Protein AF-R7UGD8-F1 (afdb_monomer_lite)

Sequence (139 aa):
MAEHQEALLYLQRELEEVQRRLAEMNQQQQEQHPAAVVFQNHLLRDREERAVSREAQRISPCDGEDASQLRRYFKDLSLVGVEQRIDVFRQTASGPLRWECERHLTDHPLLGWDEIEDHLLKAFISTDHQDRLKEDLRR

Structure (mmCIF, N/CA/C/O backbone):
data_AF-R7UGD8-F1
#
_entry.id   AF-R7UGD8-F1
#
loop_
_atom_site.group_PDB
_atom_site.id
_atom_site.type_symbol
_atom_site.label_atom_id
_atom_site.label_alt_id
_atom_site.label_comp_id
_atom_site.label_asym_id
_atom_site.label_entity_id
_atom_site.label_seq_id
_atom_site.pdbx_PDB_ins_code
_atom_site.Cartn_x
_atom_site.Cartn_y
_atom_site.Cartn_z
_atom_site.occupancy
_atom_site.B_iso_or_equiv
_atom_site.auth_seq_id
_atom_site.auth_comp_id
_atom_site.auth_asym_id
_atom_site.auth_atom_id
_atom_site.pdbx_PDB_model_num
ATOM 1 N N . MET A 1 1 ? -46.919 7.336 9.785 1.00 59.16 1 MET A N 1
ATOM 2 C CA . MET A 1 1 ? -45.758 8.199 9.460 1.00 59.16 1 MET A CA 1
ATOM 3 C C . MET A 1 1 ? -45.119 8.789 10.719 1.00 59.16 1 MET A C 1
ATOM 5 O O . MET A 1 1 ? -43.916 8.648 10.846 1.00 59.16 1 MET A O 1
ATOM 9 N N . ALA A 1 2 ? -45.878 9.367 11.664 1.00 66.06 2 ALA A N 1
ATOM 10 C CA . ALA A 1 2 ? -45.326 9.959 12.897 1.00 66.06 2 ALA A CA 1
ATOM 11 C C . ALA A 1 2 ? -44.648 8.950 13.858 1.00 66.06 2 ALA A C 1
ATOM 13 O O . ALA A 1 2 ? -43.519 9.176 14.274 1.00 66.06 2 ALA A O 1
ATOM 14 N N . GLU A 1 3 ? -45.271 7.796 14.121 1.00 70.81 3 GLU A N 1
ATOM 15 C CA . GLU A 1 3 ? -44.733 6.774 15.047 1.00 70.81 3 GLU A CA 1
ATOM 16 C C . GLU A 1 3 ? -43.383 6.185 14.597 1.00 70.81 3 GLU A C 1
ATOM 18 O O . GLU A 1 3 ? -42.525 5.850 15.408 1.00 70.81 3 GLU A O 1
ATOM 23 N N . HIS A 1 4 ? -43.161 6.090 13.282 1.00 75.94 4 HIS A N 1
ATOM 24 C CA . HIS A 1 4 ? -41.911 5.565 12.728 1.00 75.94 4 HIS A CA 1
ATOM 25 C C . HIS A 1 4 ? -40.743 6.540 12.929 1.00 75.94 4 HIS A C 1
ATOM 27 O O . HIS A 1 4 ? -39.606 6.129 13.140 1.00 75.94 4 HIS A O 1
ATOM 33 N N . GLN A 1 5 ? -41.031 7.842 12.898 1.00 79.19 5 GLN A N 1
ATOM 34 C CA . GLN A 1 5 ? -40.041 8.889 13.112 1.00 79.19 5 GLN A CA 1
ATOM 35 C C . GLN A 1 5 ? -39.658 9.006 14.596 1.00 79.19 5 GLN A C 1
ATOM 37 O O . GLN A 1 5 ? -38.486 9.200 14.907 1.00 79.19 5 GLN A O 1
ATOM 42 N N . GLU A 1 6 ? -40.607 8.799 15.514 1.00 85.69 6 GLU A N 1
ATOM 43 C CA . GLU A 1 6 ? -40.323 8.708 16.954 1.00 85.69 6 GLU A CA 1
ATOM 44 C C . GLU A 1 6 ? -39.477 7.478 17.310 1.00 85.69 6 GLU A C 1
ATOM 46 O O . GLU A 1 6 ? -38.526 7.595 18.085 1.00 85.69 6 GLU A O 1
ATOM 51 N N . ALA A 1 7 ? -39.750 6.321 16.698 1.00 86.94 7 ALA A N 1
ATOM 52 C CA . ALA A 1 7 ? -38.963 5.106 16.918 1.00 86.94 7 ALA A CA 1
ATOM 53 C C . ALA A 1 7 ? -37.493 5.262 16.479 1.00 86.94 7 ALA A C 1
ATOM 55 O O . ALA A 1 7 ? -36.587 4.809 17.179 1.00 86.94 7 ALA A O 1
ATOM 56 N N . LEU A 1 8 ? -37.239 5.941 15.354 1.00 89.50 8 LEU A N 1
ATOM 57 C CA . LEU A 1 8 ? -35.878 6.225 14.884 1.00 89.50 8 LEU A CA 1
ATOM 58 C C . LEU A 1 8 ? -35.123 7.169 15.829 1.00 89.50 8 LEU A C 1
ATOM 60 O O . LEU A 1 8 ? -33.957 6.926 16.128 1.00 89.50 8 LEU A O 1
ATOM 64 N N . LEU A 1 9 ? -35.789 8.208 16.341 1.00 90.06 9 LEU A N 1
ATOM 65 C CA . LEU A 1 9 ? -35.189 9.140 17.302 1.00 90.06 9 LEU A CA 1
ATOM 66 C C . LEU A 1 9 ? -34.869 8.467 18.643 1.00 90.06 9 LEU A C 1
ATOM 68 O O . LEU A 1 9 ? -33.851 8.778 19.261 1.00 90.06 9 LEU A O 1
ATOM 72 N N . TYR A 1 10 ? -35.715 7.533 19.085 1.00 92.25 10 TYR A N 1
ATOM 73 C CA . TYR A 1 10 ? -35.460 6.739 20.284 1.00 92.25 10 TYR A CA 1
ATOM 74 C C . TYR A 1 10 ? -34.229 5.836 20.113 1.00 92.25 10 TYR A C 1
ATOM 76 O O . TYR A 1 10 ? -33.319 5.876 20.939 1.00 92.25 10 TYR A O 1
ATOM 84 N N . LEU A 1 11 ? -34.149 5.092 19.004 1.00 91.94 11 LEU A N 1
ATOM 85 C CA . LEU A 1 11 ? -32.997 4.236 18.704 1.00 91.94 11 LEU A CA 1
ATOM 86 C C . LEU A 1 11 ? -31.699 5.035 18.552 1.00 91.94 11 LEU A C 1
ATOM 88 O O . LEU A 1 11 ? -30.649 4.579 18.995 1.00 91.94 11 LEU A O 1
ATOM 92 N N . GLN A 1 12 ? -31.764 6.233 17.967 1.00 92.06 12 GLN A N 1
ATOM 93 C CA . GLN A 1 12 ? -30.607 7.115 17.858 1.00 92.06 12 GLN A CA 1
ATOM 94 C C . GLN A 1 12 ? -30.087 7.545 19.239 1.00 92.06 12 GLN A C 1
ATOM 96 O O . GLN A 1 12 ? -28.882 7.486 19.470 1.00 92.06 12 GLN A O 1
ATOM 101 N N . ARG A 1 13 ? -30.972 7.902 20.182 1.00 93.88 13 ARG A N 1
ATOM 102 C CA . ARG A 1 13 ? -30.565 8.228 21.562 1.00 93.88 13 ARG A CA 1
ATOM 103 C C . ARG A 1 13 ? -29.966 7.040 22.301 1.00 93.88 13 ARG A C 1
ATOM 105 O O . ARG A 1 13 ? -28.958 7.206 22.977 1.00 93.88 13 ARG A O 1
ATOM 112 N N . GLU A 1 14 ? -30.563 5.859 22.170 1.00 95.50 14 GLU A N 1
ATOM 113 C CA . GLU A 1 14 ? -30.015 4.633 22.766 1.00 95.50 14 GLU A CA 1
ATOM 114 C C . GLU A 1 14 ? -28.618 4.334 22.209 1.00 95.50 14 GLU A C 1
ATOM 116 O O . GLU A 1 14 ? -27.697 4.024 22.964 1.00 95.50 14 GLU A O 1
ATOM 121 N N . LEU A 1 15 ? -28.420 4.500 20.896 1.00 93.25 15 LEU A N 1
ATOM 122 C CA . LEU A 1 15 ? -27.113 4.331 20.266 1.00 93.25 15 LEU A CA 1
ATOM 123 C C . LEU A 1 15 ? -26.087 5.335 20.818 1.00 93.25 15 LEU A C 1
ATOM 125 O O . LEU A 1 15 ? -24.972 4.941 21.159 1.00 93.25 15 LEU A O 1
ATOM 129 N N . GLU A 1 16 ? -26.464 6.609 20.947 1.00 94.25 16 GLU A N 1
ATOM 130 C CA . GLU A 1 16 ? -25.614 7.666 21.513 1.00 94.25 16 GLU A CA 1
ATOM 131 C C . GLU A 1 16 ? -25.262 7.400 22.987 1.00 94.25 16 GLU A C 1
ATOM 133 O O . GLU A 1 16 ? -24.116 7.602 23.400 1.00 94.25 16 GLU A O 1
ATOM 138 N N . GLU A 1 17 ? -26.209 6.911 23.793 1.00 94.62 17 GLU A N 1
ATOM 139 C CA . GLU A 1 17 ? -25.952 6.529 25.186 1.00 94.62 17 GLU A CA 1
ATOM 140 C C . GLU A 1 17 ? -25.018 5.324 25.293 1.00 94.62 17 GLU A C 1
ATOM 142 O O . GLU A 1 17 ? -24.088 5.337 26.105 1.00 94.62 17 GLU A O 1
ATOM 147 N N . VAL A 1 18 ? -25.224 4.295 24.468 1.00 93.00 18 VAL A N 1
ATOM 148 C CA . VAL A 1 18 ? -24.346 3.119 24.429 1.00 93.00 18 VAL A CA 1
ATOM 149 C C . VAL A 1 18 ? -22.936 3.525 24.012 1.00 93.00 18 VAL A C 1
ATOM 151 O O . VAL A 1 18 ? -21.978 3.129 24.673 1.00 93.00 18 VAL A O 1
ATOM 154 N N . GLN A 1 19 ? -22.794 4.356 22.976 1.00 89.62 19 GLN A N 1
ATOM 155 C CA . GLN A 1 19 ? -21.498 4.875 22.533 1.00 89.62 19 GLN A CA 1
ATOM 156 C C . GLN A 1 19 ? -20.789 5.665 23.638 1.00 89.62 19 GLN A C 1
ATOM 158 O O . GLN A 1 19 ? -19.595 5.464 23.863 1.00 89.62 19 GLN A O 1
ATOM 163 N N . ARG A 1 20 ? -21.522 6.515 24.370 1.00 93.31 20 ARG A N 1
ATOM 164 C CA . ARG A 1 20 ? -20.970 7.282 25.494 1.00 93.31 20 ARG A CA 1
ATOM 165 C C . ARG A 1 20 ? -20.470 6.373 26.615 1.00 93.31 20 ARG A C 1
ATOM 167 O O . ARG A 1 20 ? -19.332 6.522 27.047 1.00 93.31 20 ARG A O 1
ATOM 174 N N . ARG A 1 21 ? -21.277 5.393 27.036 1.00 91.94 21 ARG A N 1
ATOM 175 C CA . ARG A 1 21 ? -20.886 4.426 28.079 1.00 91.94 21 ARG A CA 1
ATOM 176 C C . ARG A 1 21 ? -19.668 3.602 27.658 1.00 91.94 21 ARG A C 1
ATOM 178 O O . ARG A 1 21 ? -18.795 3.332 28.478 1.00 91.94 21 ARG A O 1
ATOM 185 N N . LEU A 1 22 ? -19.579 3.232 26.379 1.00 88.12 22 LEU A N 1
ATOM 186 C CA . LEU A 1 22 ? -18.416 2.529 25.832 1.00 88.12 22 LEU A CA 1
ATOM 187 C C . LEU A 1 22 ? -17.150 3.395 25.885 1.00 88.12 22 LEU A C 1
ATOM 189 O O . LEU A 1 22 ? -16.087 2.897 26.251 1.00 88.12 22 LEU A O 1
ATOM 193 N N . ALA A 1 23 ? -17.262 4.684 25.551 1.00 85.69 23 ALA A N 1
ATOM 194 C CA . ALA A 1 23 ? -16.151 5.628 25.622 1.00 85.69 23 ALA A CA 1
ATOM 195 C C . ALA A 1 23 ? -15.663 5.834 27.066 1.00 85.69 23 ALA A C 1
ATOM 197 O O . ALA A 1 23 ? -14.462 5.758 27.315 1.00 85.69 23 ALA A O 1
ATOM 198 N N . GLU A 1 24 ? -16.582 6.008 28.019 1.00 89.44 24 GLU A N 1
ATOM 199 C CA . GLU A 1 24 ? -16.262 6.132 29.449 1.00 89.44 24 GLU A CA 1
ATOM 200 C C . GLU A 1 24 ? -15.568 4.872 29.986 1.00 89.44 24 GLU A C 1
ATOM 202 O O . GLU A 1 24 ? -14.561 4.962 30.687 1.00 89.44 24 GLU A O 1
ATOM 207 N N . MET A 1 25 ? -16.056 3.686 29.608 1.00 84.88 25 MET A N 1
ATOM 208 C CA . MET A 1 25 ? -15.449 2.413 30.000 1.00 84.88 25 MET A CA 1
ATOM 209 C C . MET A 1 25 ? -14.041 2.242 29.408 1.00 84.88 25 MET A C 1
ATOM 211 O O . MET A 1 25 ? -13.126 1.819 30.115 1.00 84.88 25 MET A O 1
ATOM 215 N N . ASN A 1 26 ? -13.840 2.607 28.137 1.00 81.50 26 ASN A N 1
ATOM 216 C CA . ASN A 1 26 ? -12.521 2.584 27.499 1.00 81.50 26 ASN A CA 1
ATOM 217 C C . ASN A 1 26 ? -11.548 3.568 28.162 1.00 81.50 26 ASN A C 1
ATOM 219 O O . ASN A 1 26 ? -10.384 3.228 28.375 1.00 81.50 26 ASN A O 1
ATOM 223 N N . GLN A 1 27 ? -12.019 4.764 28.524 1.00 80.88 27 GLN A N 1
ATOM 224 C CA . GLN A 1 27 ? -11.210 5.758 29.226 1.00 80.88 27 GLN A CA 1
ATOM 225 C C . GLN A 1 27 ? -10.804 5.263 30.620 1.00 80.88 27 GLN A C 1
ATOM 227 O O . GLN A 1 27 ? -9.628 5.322 30.974 1.00 80.88 27 GLN A O 1
ATOM 232 N N . GLN A 1 28 ? -11.736 4.684 31.381 1.00 81.44 28 GLN A N 1
ATOM 233 C CA . GLN A 1 28 ? -11.425 4.095 32.686 1.00 81.44 28 GLN A CA 1
ATOM 234 C C . GLN A 1 28 ? -10.421 2.941 32.576 1.00 81.44 28 GLN A C 1
ATOM 236 O O . GLN A 1 28 ? -9.510 2.847 33.397 1.00 81.44 28 GLN A O 1
ATOM 241 N N . GLN A 1 29 ? -10.531 2.084 31.555 1.00 74.50 29 GLN A N 1
ATOM 242 C CA . GLN A 1 29 ? -9.543 1.025 31.315 1.00 74.50 29 GLN A CA 1
ATOM 243 C C . GLN A 1 29 ? -8.154 1.585 30.978 1.00 74.50 29 GLN A C 1
ATOM 245 O O . GLN A 1 29 ? -7.152 1.051 31.458 1.00 74.50 29 GLN A O 1
ATOM 250 N N . GLN A 1 30 ? -8.079 2.667 30.197 1.00 72.31 30 GLN A N 1
ATOM 251 C CA . GLN A 1 30 ? -6.818 3.351 29.895 1.00 72.31 30 GLN A CA 1
ATOM 252 C C . GLN A 1 30 ? -6.176 3.975 31.138 1.00 72.31 30 GLN A C 1
ATOM 254 O O . GLN A 1 30 ? -4.961 3.878 31.299 1.00 72.31 30 GLN A O 1
ATOM 259 N N . GLU A 1 31 ? -6.967 4.575 32.027 1.00 76.62 31 GLU A N 1
ATOM 260 C CA . GLU A 1 31 ? -6.474 5.185 33.268 1.00 76.62 31 GLU A CA 1
ATOM 261 C C . GLU A 1 31 ? -6.037 4.135 34.302 1.00 76.62 31 GLU A C 1
ATOM 263 O O . GLU A 1 31 ? -5.024 4.312 34.979 1.00 76.62 31 GLU A O 1
ATOM 268 N N . GLN A 1 32 ? -6.763 3.017 34.407 1.00 73.44 32 GLN A N 1
ATOM 269 C CA . GLN A 1 32 ? -6.456 1.946 35.362 1.00 73.44 32 GLN A CA 1
ATOM 270 C C . GLN A 1 32 ? -5.279 1.071 34.912 1.00 73.44 32 GLN A C 1
ATOM 272 O O . GLN A 1 32 ? -4.482 0.627 35.744 1.00 73.44 32 GLN A O 1
ATOM 277 N N . HIS A 1 33 ? -5.143 0.821 33.606 1.00 70.44 33 HIS A N 1
ATOM 278 C CA . HIS A 1 33 ? -4.130 -0.081 33.054 1.00 70.44 33 HIS A CA 1
ATOM 279 C C . HIS A 1 33 ? -3.469 0.468 31.775 1.00 70.44 33 HIS A C 1
ATOM 281 O O . HIS A 1 33 ? -3.504 -0.189 30.728 1.00 70.44 33 HIS A O 1
ATOM 287 N N . PRO A 1 34 ? -2.775 1.620 31.841 1.00 66.94 34 PRO A N 1
ATOM 288 C CA . PRO A 1 34 ? -2.175 2.245 30.660 1.00 66.94 34 PRO A CA 1
ATOM 289 C C . PRO A 1 34 ? -1.164 1.325 29.960 1.00 66.94 34 PRO A C 1
ATOM 291 O O . PRO A 1 34 ? -1.140 1.232 28.734 1.00 66.94 34 PRO A O 1
ATOM 294 N N . ALA A 1 35 ? -0.375 0.565 30.728 1.00 71.94 35 ALA A N 1
ATOM 295 C CA . ALA A 1 35 ? 0.597 -0.380 30.180 1.00 71.94 35 ALA A CA 1
ATOM 296 C C . ALA A 1 35 ? -0.056 -1.560 29.435 1.00 71.94 35 ALA A C 1
ATOM 298 O O . ALA A 1 35 ? 0.489 -2.021 28.434 1.00 71.94 35 ALA A O 1
ATOM 299 N N . ALA A 1 36 ? -1.222 -2.038 29.887 1.00 67.56 36 ALA A N 1
ATOM 300 C CA . ALA A 1 36 ? -1.917 -3.155 29.248 1.00 67.56 36 ALA A CA 1
ATOM 301 C C . ALA A 1 36 ? -2.531 -2.739 27.906 1.00 67.56 36 ALA A C 1
ATOM 303 O O . ALA A 1 36 ? -2.413 -3.476 26.930 1.00 67.56 36 ALA A O 1
ATOM 304 N N . VAL A 1 37 ? -3.112 -1.535 27.834 1.00 67.69 37 VAL A N 1
ATOM 305 C CA . VAL A 1 37 ? -3.663 -0.982 26.588 1.00 67.69 37 VAL A CA 1
ATOM 306 C 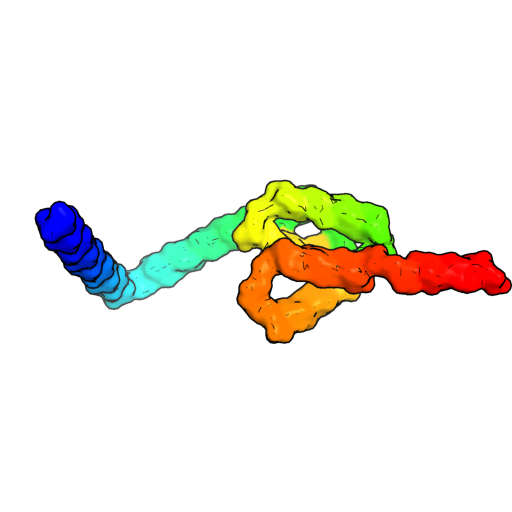C . VAL A 1 37 ? -2.554 -0.729 25.565 1.00 67.69 37 VAL A C 1
ATOM 308 O O . VAL A 1 37 ? -2.675 -1.126 24.408 1.00 67.69 37 VAL A O 1
ATOM 311 N N . VAL A 1 38 ? -1.435 -0.130 25.986 1.00 72.31 38 VAL A N 1
ATOM 312 C CA . VAL A 1 38 ? -0.266 0.081 25.116 1.00 72.31 38 VAL A CA 1
ATOM 313 C C . VAL A 1 38 ? 0.287 -1.254 24.609 1.00 72.31 38 VAL A C 1
ATOM 315 O O . VAL A 1 38 ? 0.518 -1.407 23.412 1.00 72.31 38 VAL A O 1
ATOM 318 N N . PHE A 1 39 ? 0.432 -2.250 25.485 1.00 71.94 39 PHE A N 1
ATOM 319 C CA . PHE A 1 39 ? 0.892 -3.586 25.104 1.00 71.94 39 PHE A CA 1
ATOM 320 C C . PHE A 1 39 ? -0.062 -4.279 24.122 1.00 71.94 39 PHE A C 1
ATOM 322 O O . PHE A 1 39 ? 0.384 -4.858 23.135 1.00 71.94 39 PHE A O 1
ATOM 329 N N . GLN A 1 40 ? -1.374 -4.185 24.344 1.00 70.44 40 GLN A N 1
ATOM 330 C CA . GLN A 1 40 ? -2.373 -4.750 23.440 1.00 70.44 40 GLN A CA 1
ATOM 331 C C . GLN A 1 40 ? -2.329 -4.084 22.058 1.00 70.44 40 GLN A C 1
ATOM 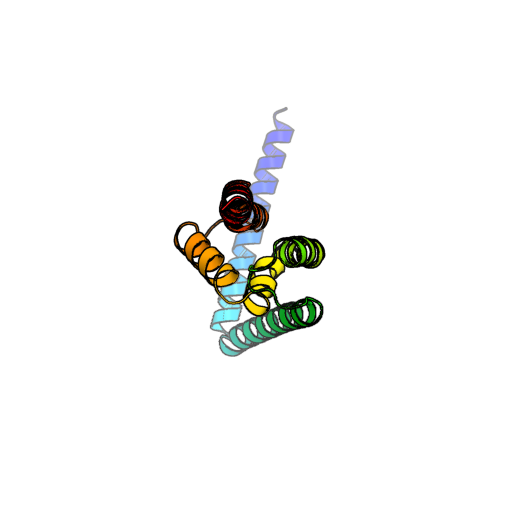333 O O . GLN A 1 40 ? -2.352 -4.786 21.048 1.00 70.44 40 GLN A O 1
ATOM 338 N N . ASN A 1 41 ? -2.181 -2.758 22.001 1.00 74.56 41 ASN A N 1
ATOM 339 C CA . ASN A 1 41 ? -2.002 -2.031 20.743 1.00 74.56 41 ASN A CA 1
ATOM 340 C C . ASN A 1 41 ? -0.711 -2.442 20.021 1.00 74.56 41 ASN A C 1
ATOM 342 O O . ASN A 1 41 ? -0.730 -2.654 18.810 1.00 74.56 41 ASN A O 1
ATOM 346 N N . HIS A 1 42 ? 0.394 -2.627 20.751 1.00 74.25 42 HIS A N 1
ATOM 347 C CA . HIS A 1 42 ? 1.631 -3.158 20.174 1.00 74.25 42 HIS A CA 1
ATOM 348 C C . HIS A 1 42 ? 1.444 -4.564 19.602 1.00 74.25 42 HIS A C 1
ATOM 350 O O . HIS A 1 42 ? 1.879 -4.822 18.487 1.00 74.25 42 HIS A O 1
ATOM 356 N N . LEU A 1 43 ? 0.753 -5.460 20.312 1.00 77.19 43 LEU A N 1
ATOM 357 C CA . LEU A 1 43 ? 0.480 -6.812 19.818 1.00 77.19 43 LEU A CA 1
ATOM 358 C C . LEU A 1 43 ? -0.374 -6.823 18.543 1.00 77.19 43 LEU A C 1
ATOM 360 O O . LEU A 1 43 ? -0.150 -7.660 17.666 1.00 77.19 43 LEU A O 1
ATOM 364 N N . LEU A 1 44 ? -1.360 -5.927 18.447 1.00 78.38 44 LEU A N 1
ATOM 365 C CA . LEU A 1 44 ? -2.190 -5.780 17.250 1.00 78.38 44 LEU A CA 1
ATOM 366 C C . LEU A 1 44 ? -1.351 -5.296 16.066 1.00 78.38 44 LEU A C 1
ATOM 368 O O . LEU A 1 44 ? -1.356 -5.944 15.020 1.00 78.38 44 LEU A O 1
ATOM 372 N N . ARG A 1 45 ? -0.551 -4.249 16.273 1.00 79.31 45 ARG A N 1
ATOM 373 C CA . ARG A 1 45 ? 0.356 -3.719 15.253 1.00 79.31 45 ARG A CA 1
ATOM 374 C C . ARG A 1 45 ? 1.377 -4.760 14.790 1.00 79.31 45 ARG A C 1
ATOM 376 O O . ARG A 1 45 ? 1.529 -4.976 13.595 1.00 79.31 45 ARG A O 1
ATOM 383 N N . ASP A 1 46 ? 2.007 -5.481 15.715 1.00 82.50 46 ASP A N 1
ATOM 384 C CA . ASP A 1 46 ? 2.926 -6.585 15.406 1.00 82.50 46 ASP A CA 1
ATOM 385 C C . ASP A 1 46 ? 2.261 -7.658 14.534 1.00 82.50 46 ASP A C 1
ATOM 387 O O . ASP A 1 46 ? 2.886 -8.265 13.660 1.00 82.50 46 ASP A O 1
ATOM 391 N N . ARG A 1 47 ? 0.984 -7.952 14.795 1.00 79.88 47 ARG A N 1
ATOM 392 C CA . ARG A 1 47 ? 0.228 -8.945 14.031 1.00 79.88 47 ARG A CA 1
ATOM 393 C C . ARG A 1 47 ? -0.053 -8.460 12.612 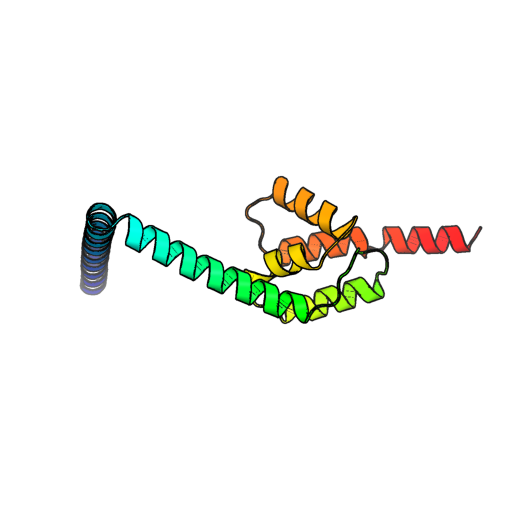1.00 79.88 47 ARG A C 1
ATOM 395 O O . ARG A 1 47 ? 0.061 -9.271 11.688 1.00 79.88 47 ARG A O 1
ATOM 402 N N . GLU A 1 48 ? -0.418 -7.192 12.456 1.00 84.94 48 GLU A N 1
ATOM 403 C CA . GLU A 1 48 ? -0.638 -6.537 11.164 1.00 84.94 48 GLU A CA 1
ATOM 404 C C . GLU A 1 48 ? 0.660 -6.467 10.361 1.00 84.94 48 GLU A C 1
ATOM 406 O O . GLU A 1 48 ? 0.702 -6.972 9.242 1.00 84.94 48 GLU A O 1
ATOM 411 N N . GLU A 1 49 ? 1.753 -5.993 10.961 1.00 85.56 49 GLU A N 1
ATOM 412 C CA . GLU A 1 49 ? 3.073 -5.938 10.324 1.00 85.56 49 GLU A CA 1
ATOM 413 C C . GLU A 1 49 ? 3.528 -7.329 9.859 1.00 85.56 49 GLU A C 1
ATOM 415 O O . GLU A 1 49 ? 3.982 -7.498 8.727 1.00 85.56 49 GLU A O 1
ATOM 420 N N . ARG A 1 50 ? 3.320 -8.376 10.671 1.00 88.25 50 ARG A N 1
ATOM 421 C CA . ARG A 1 50 ? 3.603 -9.761 10.252 1.00 88.25 50 ARG A CA 1
ATOM 422 C C . ARG A 1 50 ? 2.690 -10.244 9.128 1.00 88.25 50 ARG A C 1
ATOM 424 O O . ARG A 1 50 ? 3.110 -11.108 8.361 1.00 88.25 50 ARG A O 1
ATOM 431 N N . ALA A 1 51 ? 1.441 -9.786 9.058 1.00 88.44 51 ALA A N 1
ATOM 432 C CA . ALA A 1 51 ? 0.549 -10.119 7.949 1.00 88.44 51 ALA A CA 1
ATOM 433 C C . ALA A 1 51 ? 1.047 -9.478 6.653 1.00 88.44 51 ALA A C 1
ATOM 435 O O . ALA A 1 51 ? 1.254 -10.199 5.680 1.00 88.44 51 ALA A O 1
ATOM 436 N N . VAL A 1 52 ? 1.372 -8.185 6.700 1.00 91.12 52 VAL A N 1
ATOM 437 C CA . VAL A 1 52 ? 1.987 -7.451 5.590 1.00 91.12 52 VAL A CA 1
ATOM 438 C C . VAL A 1 52 ? 3.268 -8.145 5.133 1.00 91.12 52 VAL A C 1
ATOM 440 O O . VAL A 1 52 ? 3.409 -8.448 3.954 1.00 91.12 52 VAL A O 1
ATOM 443 N N . SER A 1 53 ? 4.186 -8.480 6.043 1.00 91.38 53 SER A N 1
ATOM 444 C CA . SER A 1 53 ? 5.442 -9.135 5.660 1.00 91.38 53 SER A CA 1
ATOM 445 C C . SER A 1 53 ? 5.244 -10.527 5.058 1.00 91.38 53 SER A C 1
ATOM 447 O O . SER A 1 53 ? 6.004 -10.914 4.171 1.00 91.38 53 SER A O 1
ATOM 449 N N . ARG A 1 54 ? 4.230 -11.291 5.489 1.00 92.44 54 ARG A N 1
ATOM 450 C CA . ARG A 1 54 ? 3.898 -12.578 4.852 1.00 92.44 54 ARG A CA 1
ATOM 451 C C . ARG A 1 54 ? 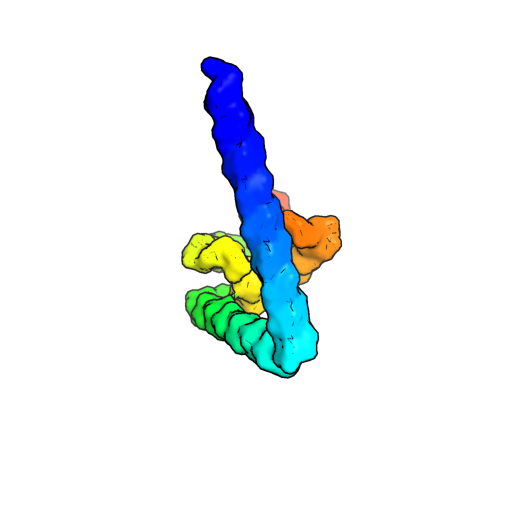3.381 -12.389 3.431 1.00 92.44 54 ARG A C 1
ATOM 453 O O . ARG A 1 54 ? 3.770 -13.156 2.558 1.00 92.44 54 ARG A O 1
ATOM 460 N N . GLU A 1 55 ? 2.531 -11.394 3.200 1.00 93.00 55 GLU A N 1
ATOM 461 C CA . GLU A 1 55 ? 2.055 -11.078 1.851 1.00 93.00 55 GLU A CA 1
ATOM 462 C C . GLU A 1 55 ? 3.198 -10.555 0.970 1.00 93.00 55 GLU A C 1
ATOM 464 O O . GLU A 1 55 ? 3.379 -11.031 -0.148 1.00 93.00 55 GLU A O 1
ATOM 469 N N . ALA A 1 56 ? 4.058 -9.685 1.503 1.00 94.00 56 ALA A N 1
ATOM 470 C CA . ALA A 1 56 ? 5.236 -9.172 0.807 1.00 94.00 56 ALA A CA 1
ATOM 471 C C . ALA A 1 56 ? 6.201 -10.283 0.364 1.00 94.00 56 ALA A C 1
ATOM 473 O O . ALA A 1 56 ? 6.718 -10.233 -0.747 1.00 94.00 56 ALA A O 1
ATOM 474 N N . GLN A 1 57 ? 6.393 -11.331 1.172 1.00 93.81 57 GLN A N 1
ATOM 475 C CA . GLN A 1 57 ? 7.225 -12.488 0.802 1.00 93.81 57 GLN A CA 1
ATOM 476 C C . GLN A 1 57 ? 6.700 -13.272 -0.410 1.00 93.81 57 GLN A C 1
ATOM 478 O O . GLN A 1 57 ? 7.456 -14.019 -1.029 1.00 93.81 57 GLN A O 1
ATOM 483 N N . ARG A 1 58 ? 5.411 -13.141 -0.743 1.00 92.69 58 ARG A N 1
ATOM 484 C CA . ARG A 1 58 ? 4.787 -13.826 -1.885 1.00 92.69 58 ARG A CA 1
ATOM 485 C C . ARG A 1 58 ? 4.920 -13.036 -3.182 1.00 92.69 58 ARG A C 1
ATOM 487 O O . ARG A 1 58 ? 4.673 -13.595 -4.249 1.00 92.69 58 ARG A O 1
ATOM 494 N N . ILE A 1 59 ? 5.287 -11.762 -3.091 1.00 94.81 59 ILE A N 1
ATOM 495 C CA . ILE A 1 59 ? 5.363 -10.845 -4.221 1.00 94.81 59 ILE A CA 1
ATOM 496 C C . ILE A 1 59 ? 6.826 -10.637 -4.587 1.00 94.81 59 ILE A C 1
ATOM 498 O O . ILE A 1 59 ? 7.679 -10.367 -3.745 1.00 94.81 59 ILE A O 1
ATOM 502 N N . SER A 1 60 ? 7.122 -10.779 -5.875 1.00 93.75 60 SER A N 1
ATOM 503 C CA . SER A 1 60 ? 8.466 -10.505 -6.377 1.00 93.75 60 SER A CA 1
ATOM 504 C C . SER A 1 60 ? 8.740 -8.997 -6.339 1.00 93.75 60 SER A C 1
ATOM 506 O O . SER A 1 60 ? 7.880 -8.238 -6.786 1.00 93.75 60 SER A O 1
ATOM 508 N N . PRO A 1 61 ? 9.909 -8.545 -5.849 1.00 94.62 61 PRO A N 1
ATOM 509 C CA . PRO A 1 61 ? 10.253 -7.128 -5.848 1.00 94.62 61 PRO A CA 1
ATOM 510 C C . PRO A 1 61 ? 10.219 -6.499 -7.248 1.00 94.62 61 PRO A C 1
ATOM 512 O O . PRO A 1 61 ? 10.480 -7.178 -8.248 1.00 94.62 61 PRO A O 1
ATOM 515 N N . CYS A 1 62 ? 9.920 -5.201 -7.315 1.00 94.94 62 CYS A N 1
ATOM 516 C CA . CYS A 1 62 ? 9.817 -4.457 -8.572 1.00 94.94 62 CYS A CA 1
ATOM 517 C C . CYS A 1 62 ? 10.337 -3.019 -8.418 1.00 94.94 62 CYS A C 1
ATOM 519 O O . CYS A 1 62 ? 10.005 -2.331 -7.456 1.00 94.94 62 CYS A O 1
ATOM 521 N N . ASP A 1 63 ? 11.146 -2.567 -9.373 1.00 91.19 63 ASP A N 1
ATOM 522 C CA . ASP A 1 63 ? 11.723 -1.215 -9.450 1.00 91.19 63 ASP A CA 1
ATOM 523 C C . ASP A 1 63 ? 10.988 -0.288 -10.435 1.00 91.19 63 ASP A C 1
ATOM 525 O O . ASP A 1 63 ? 11.171 0.932 -10.398 1.00 91.19 63 ASP A O 1
ATOM 529 N N . GLY A 1 64 ? 10.129 -0.865 -11.281 1.00 87.44 64 GLY A N 1
ATOM 530 C CA . GLY A 1 64 ? 9.357 -0.174 -12.310 1.00 87.44 64 GLY A CA 1
ATOM 531 C C . GLY A 1 64 ? 10.073 0.007 -13.649 1.00 87.44 64 GLY A C 1
ATOM 532 O O . GLY A 1 64 ? 9.532 0.715 -14.493 1.00 87.44 64 GLY A O 1
ATOM 533 N N . GLU A 1 65 ? 11.243 -0.603 -13.876 1.00 86.81 65 GLU A N 1
ATOM 534 C CA . GLU A 1 65 ? 11.992 -0.430 -15.134 1.00 86.81 65 GLU A CA 1
ATOM 535 C C . GLU A 1 65 ? 11.373 -1.199 -16.311 1.00 86.81 65 GLU A C 1
ATOM 537 O O . GLU A 1 65 ? 11.267 -0.672 -17.420 1.00 86.81 65 GLU A O 1
ATOM 542 N N . ASP A 1 66 ? 10.928 -2.440 -16.083 1.00 87.38 66 ASP A N 1
ATOM 543 C CA . ASP A 1 66 ? 10.263 -3.249 -17.107 1.00 87.38 66 ASP A CA 1
ATOM 544 C C . ASP A 1 66 ? 8.736 -3.174 -16.987 1.00 87.38 66 ASP A C 1
ATOM 546 O O . ASP A 1 66 ? 8.132 -3.617 -16.008 1.00 87.38 66 ASP A O 1
ATOM 550 N N . ALA A 1 67 ? 8.081 -2.692 -18.046 1.00 85.69 67 ALA A N 1
ATOM 551 C CA . ALA A 1 67 ? 6.627 -2.582 -18.108 1.00 85.69 67 ALA A CA 1
ATOM 552 C C . ALA A 1 67 ? 5.916 -3.944 -17.993 1.00 85.69 67 ALA A C 1
ATOM 554 O O . ALA A 1 67 ? 4.798 -4.013 -17.475 1.00 85.69 67 ALA A O 1
ATOM 555 N N . SER A 1 68 ? 6.529 -5.034 -18.468 1.00 87.81 68 SER A N 1
ATOM 556 C CA . SER A 1 68 ? 5.920 -6.370 -18.379 1.00 87.81 68 SER A CA 1
ATOM 557 C C . SER A 1 68 ? 5.960 -6.902 -16.946 1.00 87.81 68 SER A C 1
ATOM 559 O O . SER A 1 68 ? 4.939 -7.373 -16.432 1.00 87.81 68 SER A O 1
ATOM 561 N N . GLN A 1 69 ? 7.108 -6.772 -16.277 1.00 90.62 69 GLN A N 1
ATOM 562 C CA . GLN A 1 69 ? 7.283 -7.050 -14.856 1.00 90.62 69 GLN A CA 1
ATOM 563 C C . GLN A 1 69 ? 6.347 -6.188 -14.014 1.00 90.62 69 GLN A C 1
ATOM 565 O O . GLN A 1 69 ? 5.665 -6.728 -13.148 1.00 90.62 69 GLN A O 1
ATOM 570 N N . LEU A 1 70 ? 6.240 -4.891 -14.307 1.00 91.50 70 LEU A N 1
ATOM 571 C CA . LEU A 1 70 ? 5.393 -3.963 -13.564 1.00 91.50 70 LEU A CA 1
ATOM 572 C C . LEU A 1 70 ? 3.904 -4.329 -13.661 1.00 91.50 70 LEU A C 1
ATOM 574 O O . LEU A 1 70 ? 3.202 -4.365 -12.653 1.00 91.50 70 LEU A O 1
ATOM 578 N N . ARG A 1 71 ? 3.412 -4.696 -14.853 1.00 91.50 71 ARG A N 1
ATOM 579 C CA . ARG A 1 71 ? 2.031 -5.191 -15.020 1.00 91.50 71 ARG A CA 1
ATOM 580 C C . ARG A 1 71 ? 1.778 -6.478 -14.239 1.00 91.50 71 ARG A C 1
ATOM 582 O O . ARG A 1 71 ? 0.706 -6.644 -13.660 1.00 91.50 71 ARG A O 1
ATOM 589 N N . ARG A 1 72 ? 2.743 -7.403 -14.236 1.00 93.19 72 ARG A N 1
ATOM 590 C CA . ARG A 1 72 ? 2.643 -8.639 -13.449 1.00 93.19 72 ARG A CA 1
ATOM 591 C C . ARG A 1 72 ? 2.661 -8.339 -11.950 1.00 93.19 72 ARG A C 1
ATOM 593 O O . ARG A 1 72 ? 1.864 -8.910 -11.221 1.00 93.19 72 ARG A O 1
ATOM 600 N N . TYR A 1 73 ? 3.514 -7.418 -11.525 1.00 95.44 73 TYR A N 1
ATOM 601 C CA . TYR A 1 73 ? 3.636 -6.975 -10.144 1.00 95.44 73 TYR A CA 1
ATOM 602 C C . TYR A 1 73 ? 2.329 -6.362 -9.620 1.00 95.44 73 TYR A C 1
ATOM 604 O O . TYR A 1 73 ? 1.831 -6.797 -8.585 1.00 95.44 73 TYR A O 1
ATOM 612 N N . PHE A 1 74 ? 1.700 -5.448 -10.369 1.00 94.50 74 PHE A N 1
ATOM 613 C CA . PHE A 1 74 ? 0.384 -4.903 -10.004 1.00 94.50 74 PHE A CA 1
ATOM 614 C C . PHE A 1 74 ? -0.712 -5.972 -9.970 1.00 94.50 74 PHE A C 1
ATOM 616 O O . PHE A 1 74 ? -1.543 -5.994 -9.062 1.00 94.50 74 PHE A O 1
ATOM 623 N N . LYS A 1 75 ? -0.672 -6.934 -10.899 1.00 93.94 75 LYS A N 1
ATOM 624 C CA . LYS A 1 75 ? -1.578 -8.085 -10.860 1.00 93.94 75 LYS A CA 1
ATOM 625 C C . LYS A 1 75 ? -1.385 -8.926 -9.594 1.00 93.94 75 LYS A C 1
ATOM 627 O O . LYS A 1 75 ? -2.380 -9.329 -8.998 1.00 93.94 75 LYS A O 1
ATOM 632 N N . ASP A 1 76 ? -0.151 -9.175 -9.168 1.00 95.31 76 ASP A N 1
ATOM 633 C CA . ASP A 1 76 ? 0.130 -9.920 -7.936 1.00 95.31 76 ASP A CA 1
ATOM 634 C C . ASP A 1 76 ? -0.327 -9.126 -6.693 1.00 95.31 76 ASP A C 1
ATOM 636 O O . ASP A 1 76 ? -0.954 -9.695 -5.798 1.00 95.31 76 ASP A O 1
ATOM 640 N N . LEU A 1 77 ? -0.135 -7.801 -6.673 1.00 95.31 77 LEU A N 1
ATOM 641 C CA . LEU A 1 77 ? -0.645 -6.912 -5.618 1.00 95.31 77 LEU A CA 1
ATOM 642 C C . LEU A 1 77 ? -2.175 -6.871 -5.543 1.00 95.31 77 LEU A C 1
ATOM 644 O O . LEU A 1 77 ? -2.722 -6.749 -4.448 1.00 95.31 77 LEU A O 1
ATOM 648 N N . SER A 1 78 ? -2.882 -7.033 -6.665 1.00 93.50 78 SER A N 1
ATOM 649 C CA . SER A 1 78 ? -4.352 -7.086 -6.675 1.00 93.50 78 SER A CA 1
ATOM 650 C C . SER A 1 78 ? -4.927 -8.243 -5.840 1.00 93.50 78 SER A C 1
ATOM 652 O O . SER A 1 78 ? -6.077 -8.182 -5.405 1.00 93.50 78 SER A O 1
ATOM 654 N N . LEU A 1 79 ? -4.120 -9.277 -5.568 1.00 93.56 79 LEU A N 1
ATOM 655 C CA . LEU A 1 79 ? -4.489 -10.412 -4.717 1.00 93.56 79 LEU A CA 1
ATOM 656 C C . LEU A 1 79 ? -4.333 -10.114 -3.218 1.00 93.56 79 LEU A C 1
ATOM 658 O O . LEU A 1 79 ? -4.878 -10.847 -2.393 1.00 93.56 79 LEU A O 1
ATOM 662 N N . VAL A 1 80 ? -3.611 -9.050 -2.862 1.00 94.12 80 VAL A N 1
ATOM 663 C CA . VAL A 1 80 ? -3.465 -8.570 -1.484 1.00 94.12 80 VAL A CA 1
ATOM 664 C C . VAL A 1 80 ? -4.721 -7.797 -1.085 1.00 94.12 80 VAL A C 1
ATOM 666 O O . VAL A 1 80 ? -5.298 -7.062 -1.895 1.00 94.12 80 VAL A O 1
ATOM 669 N N . GLY A 1 81 ? -5.135 -7.945 0.176 1.00 90.44 81 GLY A N 1
ATOM 670 C CA . GLY A 1 81 ? -6.236 -7.170 0.747 1.00 90.44 81 GLY A CA 1
ATOM 671 C C . GLY A 1 81 ? -5.960 -5.665 0.695 1.00 90.44 81 GLY A C 1
ATOM 672 O O . GLY A 1 81 ? -4.840 -5.234 0.962 1.00 90.44 81 GLY A O 1
ATOM 673 N N . VAL A 1 82 ? -6.988 -4.877 0.371 1.00 89.31 82 VAL A N 1
ATOM 674 C CA . VAL A 1 82 ? -6.888 -3.423 0.127 1.00 89.31 82 VAL A CA 1
ATOM 675 C C . VAL A 1 82 ? -6.179 -2.694 1.273 1.00 89.31 82 VAL A C 1
ATOM 677 O O . VAL A 1 82 ? -5.231 -1.956 1.021 1.00 89.31 82 VAL A O 1
ATOM 680 N N . GLU A 1 83 ? -6.548 -2.999 2.519 1.00 87.25 83 GLU A N 1
ATOM 681 C CA . GLU A 1 83 ? -5.970 -2.394 3.731 1.00 87.25 83 GLU A CA 1
ATOM 682 C C . GLU A 1 83 ? -4.448 -2.581 3.859 1.00 87.25 83 GLU A C 1
ATOM 684 O O . GLU A 1 83 ? -3.765 -1.744 4.431 1.00 87.25 83 GLU A O 1
ATOM 689 N N . GLN A 1 84 ? -3.896 -3.677 3.328 1.00 91.31 84 GLN A N 1
ATOM 690 C CA . GLN A 1 84 ? -2.472 -4.021 3.461 1.00 91.31 84 GLN A CA 1
ATOM 691 C C . GLN A 1 84 ? -1.663 -3.666 2.212 1.00 91.31 84 GLN A C 1
ATOM 693 O O . GLN A 1 84 ? -0.435 -3.745 2.221 1.00 91.31 84 GLN A O 1
ATOM 698 N N . ARG A 1 85 ? -2.330 -3.313 1.108 1.00 94.31 85 ARG A N 1
ATOM 699 C CA . ARG A 1 85 ? -1.710 -3.271 -0.219 1.00 94.31 85 ARG A CA 1
ATOM 700 C C . ARG A 1 85 ? -0.647 -2.179 -0.339 1.00 94.31 85 ARG A C 1
ATOM 702 O O . ARG A 1 85 ? 0.406 -2.436 -0.915 1.00 94.31 85 ARG A O 1
ATOM 709 N N . ILE A 1 86 ? -0.874 -1.015 0.276 1.00 93.69 86 ILE A N 1
ATOM 710 C CA . ILE A 1 86 ? 0.113 0.077 0.334 1.00 93.69 86 ILE A CA 1
ATOM 711 C C . ILE A 1 86 ? 1.358 -0.357 1.118 1.00 93.69 86 ILE A C 1
ATOM 713 O O . ILE A 1 86 ? 2.480 -0.130 0.668 1.00 93.69 86 ILE A O 1
ATOM 717 N N . ASP A 1 87 ? 1.192 -1.022 2.261 1.00 94.06 87 ASP A N 1
ATOM 718 C CA . ASP A 1 87 ? 2.332 -1.445 3.079 1.00 94.06 87 ASP A CA 1
ATOM 719 C C . ASP A 1 87 ? 3.121 -2.582 2.420 1.00 94.06 87 ASP A C 1
ATOM 721 O O . ASP A 1 87 ? 4.354 -2.589 2.443 1.00 94.06 87 ASP A O 1
ATOM 725 N N . VAL A 1 88 ? 2.426 -3.516 1.764 1.00 96.25 88 VAL A N 1
ATOM 726 C CA . VAL A 1 88 ? 3.064 -4.566 0.962 1.00 96.25 88 VAL A CA 1
ATOM 727 C C . VAL A 1 88 ? 3.816 -3.959 -0.223 1.00 96.25 88 VAL A C 1
ATOM 729 O O . VAL A 1 88 ? 4.964 -4.338 -0.479 1.00 96.25 88 VAL A O 1
ATOM 732 N N . PHE A 1 89 ? 3.221 -2.980 -0.910 1.00 96.44 89 PHE A N 1
ATOM 733 C CA . PHE A 1 89 ? 3.893 -2.223 -1.963 1.00 96.44 89 PHE A CA 1
ATOM 734 C C . PHE A 1 89 ? 5.159 -1.549 -1.422 1.00 96.44 89 PHE A C 1
ATOM 736 O O . PHE A 1 89 ? 6.231 -1.736 -1.982 1.00 96.44 89 PHE A O 1
ATOM 743 N N . ARG A 1 90 ? 5.099 -0.856 -0.280 1.00 95.00 90 ARG A N 1
ATOM 744 C CA . ARG A 1 90 ? 6.270 -0.201 0.337 1.00 95.00 90 ARG A CA 1
ATOM 745 C C . ARG A 1 90 ? 7.417 -1.158 0.670 1.00 95.00 90 ARG A C 1
ATOM 747 O O . ARG A 1 90 ? 8.576 -0.740 0.641 1.00 95.00 90 ARG A O 1
ATOM 754 N N . GLN A 1 91 ? 7.116 -2.416 1.002 1.00 95.94 91 GLN A N 1
ATOM 755 C CA . GLN A 1 91 ? 8.130 -3.439 1.289 1.00 95.94 91 GLN A CA 1
ATOM 756 C C . GLN A 1 91 ? 8.744 -4.064 0.029 1.00 95.94 91 GLN A C 1
ATOM 758 O O . GLN A 1 91 ? 9.874 -4.545 0.088 1.00 95.94 91 GLN A O 1
ATOM 763 N N . THR A 1 92 ? 8.019 -4.080 -1.090 1.00 96.81 92 THR A N 1
ATOM 764 C CA . THR A 1 92 ? 8.400 -4.846 -2.292 1.00 96.81 92 THR A CA 1
ATOM 765 C C . THR A 1 92 ? 8.780 -3.965 -3.481 1.00 96.81 92 THR A C 1
ATOM 767 O O . THR A 1 92 ? 9.567 -4.392 -4.327 1.00 96.81 92 THR A O 1
ATOM 770 N N . ALA A 1 93 ? 8.280 -2.733 -3.534 1.00 96.25 93 ALA A N 1
ATOM 771 C CA . ALA A 1 93 ? 8.682 -1.731 -4.503 1.00 96.25 93 ALA A CA 1
ATOM 772 C C . ALA A 1 93 ? 10.039 -1.127 -4.121 1.00 96.25 93 ALA A C 1
ATOM 774 O O . ALA A 1 93 ? 10.351 -0.898 -2.946 1.00 96.25 93 ALA A O 1
ATOM 775 N N . SER A 1 94 ? 10.843 -0.809 -5.126 1.00 94.50 94 SER A N 1
ATOM 776 C CA . SER A 1 94 ? 12.140 -0.162 -4.958 1.00 94.50 94 SER A CA 1
ATOM 777 C C . SER A 1 94 ? 12.355 0.915 -6.021 1.00 94.50 94 SER A C 1
ATOM 779 O O . SER A 1 94 ? 11.502 1.147 -6.878 1.00 94.50 94 SER A O 1
ATOM 781 N N . GLY A 1 95 ? 13.478 1.629 -5.918 1.00 92.38 95 GLY A N 1
ATOM 782 C CA . GLY A 1 95 ? 13.923 2.544 -6.964 1.00 92.38 95 GLY A CA 1
ATOM 783 C C . GLY A 1 95 ? 12.906 3.644 -7.318 1.00 92.38 95 GLY A C 1
ATOM 784 O O . GLY A 1 95 ? 12.234 4.174 -6.422 1.00 92.38 95 GLY A O 1
ATOM 785 N N . PRO A 1 96 ? 12.805 4.007 -8.612 1.00 90.25 96 PRO A N 1
ATOM 786 C CA . PRO A 1 96 ? 11.894 5.043 -9.093 1.00 90.25 96 PRO A CA 1
ATOM 787 C C . PRO A 1 96 ? 10.423 4.757 -8.781 1.00 90.25 96 PRO A C 1
ATOM 789 O O . PRO A 1 96 ? 9.701 5.682 -8.413 1.00 90.25 96 PRO A O 1
ATOM 792 N N . LEU A 1 97 ? 9.986 3.494 -8.868 1.00 93.00 97 LEU A N 1
ATOM 793 C CA . LEU A 1 97 ? 8.602 3.106 -8.589 1.00 93.00 97 LEU A CA 1
ATOM 794 C C . LEU A 1 97 ? 8.188 3.445 -7.156 1.00 93.00 97 LEU A C 1
ATOM 796 O O . LEU A 1 97 ? 7.139 4.051 -6.928 1.00 93.00 97 LEU A O 1
ATOM 800 N N . ARG A 1 98 ? 9.031 3.087 -6.180 1.00 95.25 98 ARG A N 1
ATOM 801 C CA . ARG A 1 98 ? 8.765 3.418 -4.776 1.00 95.25 98 ARG A CA 1
ATOM 802 C C . ARG A 1 98 ? 8.819 4.922 -4.537 1.00 95.25 98 ARG A C 1
ATOM 804 O O . ARG A 1 98 ? 7.973 5.449 -3.821 1.00 95.25 98 ARG A O 1
ATOM 811 N N . TRP A 1 99 ? 9.810 5.599 -5.112 1.00 94.38 99 TRP A N 1
ATOM 812 C CA . TRP A 1 99 ? 9.977 7.037 -4.928 1.00 94.38 99 TRP A CA 1
ATOM 813 C C . TRP A 1 99 ? 8.767 7.828 -5.439 1.00 94.38 99 TRP A C 1
ATOM 815 O O . TRP A 1 99 ? 8.260 8.683 -4.716 1.00 94.38 99 TRP A O 1
ATOM 825 N N . GLU A 1 100 ? 8.264 7.508 -6.634 1.00 93.88 100 GLU A N 1
ATOM 826 C CA . GLU A 1 100 ? 7.106 8.197 -7.212 1.00 93.88 100 GLU A CA 1
ATOM 827 C C . GLU A 1 100 ? 5.832 7.959 -6.392 1.00 93.88 100 GLU A C 1
ATOM 829 O O . GLU A 1 100 ? 5.053 8.886 -6.178 1.00 93.88 100 GLU A O 1
ATOM 834 N N . CYS A 1 101 ? 5.647 6.747 -5.862 1.00 93.81 101 CYS A N 1
ATOM 835 C CA . CYS A 1 101 ? 4.530 6.443 -4.969 1.00 93.81 101 CYS A CA 1
ATOM 836 C C . CYS A 1 101 ? 4.576 7.275 -3.674 1.00 93.81 101 CYS A C 1
ATOM 838 O O . CYS A 1 101 ? 3.590 7.918 -3.319 1.00 93.81 101 CYS A O 1
ATOM 840 N N . GLU A 1 102 ? 5.723 7.326 -2.986 1.00 94.44 102 GLU A N 1
ATOM 841 C CA . GLU A 1 102 ? 5.860 8.104 -1.741 1.00 94.44 102 GLU A CA 1
ATOM 842 C C . GLU A 1 102 ? 5.736 9.613 -1.981 1.00 94.44 102 GLU A C 1
ATOM 844 O O . GLU A 1 102 ? 5.161 10.332 -1.160 1.00 94.44 102 GLU A O 1
ATOM 849 N N . ARG A 1 103 ? 6.234 10.101 -3.123 1.00 94.12 103 ARG A N 1
ATOM 850 C CA . ARG A 1 103 ? 6.028 11.483 -3.564 1.00 94.12 103 ARG A CA 1
ATOM 851 C C . ARG A 1 103 ? 4.536 11.780 -3.728 1.00 94.12 103 ARG A C 1
ATOM 853 O O . ARG A 1 103 ? 4.054 12.759 -3.167 1.00 94.12 103 ARG A O 1
ATOM 860 N N . HIS A 1 104 ? 3.802 10.912 -4.424 1.00 93.06 104 HIS A N 1
ATOM 861 C CA . HIS A 1 104 ? 2.366 11.083 -4.645 1.00 93.06 104 HIS A CA 1
ATOM 862 C C . HIS A 1 104 ? 1.558 11.023 -3.340 1.00 93.06 104 HIS A C 1
ATOM 864 O O . HIS A 1 104 ? 0.688 11.859 -3.112 1.00 93.06 104 HIS A O 1
ATOM 870 N N . LEU A 1 105 ? 1.897 10.098 -2.437 1.00 92.38 105 LEU A N 1
ATOM 871 C CA . LEU A 1 105 ? 1.288 9.989 -1.107 1.00 92.38 105 LEU A CA 1
ATOM 872 C C . LEU A 1 105 ? 1.583 11.196 -0.209 1.00 92.38 105 LEU A C 1
ATOM 874 O O . LEU A 1 105 ? 0.743 11.577 0.603 1.00 92.38 105 LEU A O 1
ATOM 878 N N . THR A 1 106 ? 2.761 11.807 -0.348 1.00 92.69 106 THR A N 1
ATOM 879 C CA . THR A 1 106 ? 3.112 13.033 0.383 1.00 92.69 106 THR A CA 1
ATOM 880 C C . THR A 1 106 ? 2.230 14.197 -0.055 1.00 92.69 106 THR A C 1
ATOM 882 O O . THR A 1 106 ? 1.740 14.948 0.788 1.00 92.69 106 THR A O 1
ATOM 885 N N . ASP A 1 107 ? 1.990 14.322 -1.360 1.00 90.31 107 ASP A N 1
ATOM 886 C CA . ASP A 1 107 ? 1.111 15.356 -1.898 1.00 90.31 107 ASP A CA 1
ATOM 887 C C . ASP A 1 107 ? -0.362 15.051 -1.566 1.00 90.31 107 ASP A C 1
ATOM 889 O O . ASP A 1 107 ? -1.154 15.977 -1.355 1.00 90.31 107 ASP A O 1
ATOM 893 N N . HIS A 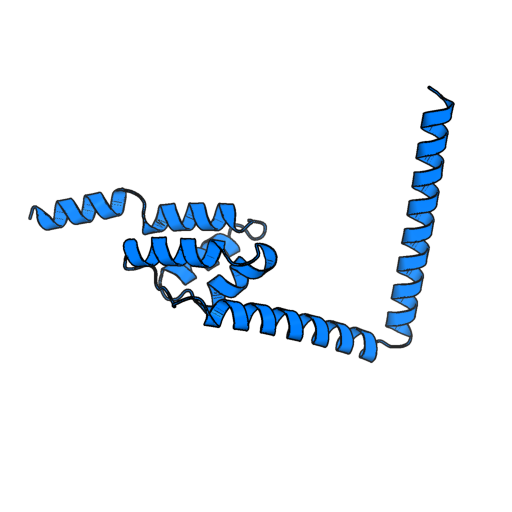1 108 ? -0.755 13.770 -1.529 1.00 90.50 108 HIS A N 1
ATOM 894 C CA . HIS A 1 108 ? -2.146 13.313 -1.413 1.00 90.50 108 HIS A CA 1
ATOM 895 C C . HIS A 1 108 ? -2.304 12.172 -0.373 1.00 90.50 108 HIS A C 1
ATOM 897 O O . HIS A 1 108 ? -2.479 11.006 -0.732 1.00 90.50 108 HIS A O 1
ATOM 903 N N . PRO A 1 109 ? -2.306 12.484 0.938 1.00 86.50 109 PRO A N 1
ATOM 904 C CA . PRO A 1 109 ? -2.198 11.482 2.010 1.00 86.50 109 PRO A CA 1
ATOM 905 C C . PRO A 1 109 ? -3.452 10.628 2.252 1.00 86.50 109 PRO A C 1
ATOM 907 O O . PRO A 1 109 ? -3.390 9.669 3.015 1.00 86.50 109 PRO A O 1
ATOM 910 N N . LEU A 1 110 ? -4.594 10.981 1.653 1.00 87.25 110 LEU A N 1
ATOM 911 C CA . LEU A 1 110 ? -5.880 10.292 1.843 1.00 87.25 110 LEU A CA 1
ATOM 912 C C . LEU A 1 110 ? -6.284 9.421 0.644 1.00 87.25 110 LEU A C 1
ATOM 914 O O . LEU A 1 110 ? -7.428 8.976 0.585 1.00 87.25 110 LEU A O 1
ATOM 918 N N . LEU A 1 111 ? -5.389 9.217 -0.327 1.00 87.31 111 LEU A N 1
ATOM 919 C CA . LEU A 1 111 ? -5.697 8.382 -1.486 1.00 87.31 111 LEU A CA 1
ATOM 920 C C . LEU A 1 111 ? -5.786 6.906 -1.110 1.00 87.31 111 LEU A C 1
ATOM 922 O O . LEU A 1 111 ? -4.975 6.390 -0.337 1.00 87.31 111 LEU A O 1
ATOM 926 N N . GLY A 1 112 ? -6.769 6.236 -1.705 1.00 89.19 112 GLY A N 1
ATOM 927 C CA . GLY A 1 112 ? -6.856 4.791 -1.700 1.00 89.19 112 GLY A CA 1
ATOM 928 C C . GLY A 1 112 ? -5.843 4.173 -2.658 1.00 89.19 112 GLY A C 1
ATOM 929 O O . GLY A 1 112 ? -5.170 4.842 -3.446 1.00 89.19 112 GLY A O 1
ATOM 930 N N . TRP A 1 113 ? -5.725 2.850 -2.578 1.00 92.31 113 TRP A N 1
ATOM 931 C CA . TRP A 1 113 ? -4.831 2.107 -3.455 1.00 92.31 113 TRP A CA 1
ATOM 932 C C . TRP A 1 113 ? -5.172 2.288 -4.939 1.00 92.31 113 TRP A C 1
ATOM 934 O O . TRP A 1 113 ? -4.260 2.404 -5.752 1.00 92.31 113 TRP A O 1
ATOM 944 N N . ASP A 1 114 ? -6.456 2.300 -5.296 1.00 91.62 114 ASP A N 1
ATOM 945 C CA . ASP A 1 114 ? -6.882 2.313 -6.697 1.00 91.62 114 ASP A CA 1
ATOM 946 C C . ASP A 1 114 ? -6.440 3.606 -7.406 1.00 91.62 114 ASP A C 1
ATOM 948 O O . ASP A 1 114 ? -5.994 3.569 -8.554 1.00 91.62 114 ASP A O 1
ATOM 952 N N . GLU A 1 115 ? -6.480 4.746 -6.708 1.00 93.12 115 GLU A N 1
ATOM 953 C CA . GLU A 1 115 ? -5.976 6.020 -7.224 1.00 93.12 115 GLU A CA 1
ATOM 954 C C . GLU A 1 115 ? -4.448 6.025 -7.371 1.00 93.12 115 GLU A C 1
ATOM 956 O O . GLU A 1 115 ? -3.915 6.544 -8.355 1.00 93.12 115 GLU A O 1
ATOM 961 N N . ILE A 1 116 ? -3.737 5.418 -6.417 1.00 92.56 116 ILE A N 1
ATOM 962 C CA . ILE A 1 116 ? -2.274 5.289 -6.461 1.00 92.56 116 ILE A CA 1
ATOM 963 C C . ILE A 1 116 ? -1.854 4.379 -7.619 1.00 92.56 116 ILE A C 1
ATOM 965 O O . ILE A 1 116 ? -0.923 4.706 -8.355 1.00 92.56 116 ILE A O 1
ATOM 969 N N . GLU A 1 117 ? -2.532 3.246 -7.806 1.00 93.19 117 GLU A N 1
ATOM 970 C CA . GLU A 1 117 ? -2.260 2.311 -8.896 1.00 93.19 117 GLU A CA 1
ATOM 971 C C . GLU A 1 117 ? -2.443 2.990 -10.256 1.00 93.19 117 GLU A C 1
ATOM 973 O O . GLU A 1 117 ? -1.547 2.917 -11.096 1.00 93.19 117 GLU A O 1
ATOM 978 N N . ASP A 1 118 ? -3.548 3.711 -10.465 1.00 92.25 118 ASP A N 1
ATOM 979 C CA . ASP A 1 118 ? -3.787 4.450 -11.709 1.00 92.25 118 ASP A CA 1
ATOM 980 C C . ASP A 1 118 ? -2.698 5.505 -11.978 1.00 92.25 118 ASP A C 1
ATOM 982 O O . ASP A 1 118 ? -2.194 5.606 -13.103 1.00 92.25 118 ASP A O 1
ATOM 986 N N . HIS A 1 119 ? -2.266 6.244 -10.949 1.00 92.25 119 HIS A N 1
ATOM 987 C CA . HIS A 1 119 ? -1.148 7.188 -11.056 1.00 92.25 119 HIS A CA 1
ATOM 988 C C . HIS A 1 119 ? 0.150 6.496 -11.488 1.00 92.25 119 HIS A C 1
ATOM 990 O O . HIS A 1 119 ? 0.796 6.923 -12.448 1.00 92.25 119 HIS A O 1
ATOM 996 N N . LEU A 1 120 ? 0.520 5.395 -10.832 1.00 91.94 120 LEU A N 1
ATOM 997 C CA . LEU A 1 120 ? 1.757 4.671 -11.133 1.00 91.94 120 LEU A CA 1
ATOM 998 C C . LEU A 1 120 ? 1.716 4.006 -12.515 1.00 91.94 120 LEU A C 1
ATOM 1000 O O . LEU A 1 120 ? 2.700 4.051 -13.255 1.00 91.94 120 LEU A O 1
ATOM 1004 N N . LEU A 1 121 ? 0.575 3.444 -12.918 1.00 90.44 121 LEU A N 1
ATOM 1005 C CA . LEU A 1 121 ? 0.384 2.924 -14.272 1.00 90.44 121 LEU A CA 1
ATOM 1006 C C . LEU A 1 121 ? 0.548 4.040 -15.314 1.00 90.44 121 LEU A C 1
ATOM 1008 O O . LEU A 1 121 ? 1.198 3.840 -16.341 1.00 90.44 121 LEU A O 1
ATOM 1012 N N . LYS A 1 122 ? 0.024 5.242 -15.061 1.00 89.19 122 LYS A N 1
ATOM 1013 C CA . LYS A 1 122 ? 0.235 6.387 -15.958 1.00 89.19 122 LYS A CA 1
ATOM 1014 C C . LYS A 1 122 ? 1.697 6.828 -15.994 1.00 89.19 122 LYS A C 1
ATOM 1016 O O . LYS A 1 122 ? 2.214 7.076 -17.078 1.00 89.19 122 LYS A O 1
ATOM 1021 N N . ALA A 1 123 ? 2.371 6.889 -14.851 1.00 87.19 123 ALA A N 1
ATOM 1022 C CA . ALA A 1 123 ? 3.756 7.344 -14.770 1.00 87.19 123 ALA A CA 1
ATOM 1023 C C . ALA A 1 123 ? 4.749 6.393 -15.467 1.00 87.19 123 ALA A C 1
ATOM 1025 O O . ALA A 1 123 ? 5.677 6.861 -16.122 1.00 87.19 123 ALA A O 1
ATOM 1026 N N . PHE A 1 124 ? 4.543 5.075 -15.367 1.00 85.38 124 PHE A N 1
ATOM 1027 C CA . PHE A 1 124 ? 5.522 4.076 -15.826 1.00 85.38 124 PHE A CA 1
ATOM 1028 C C . PHE A 1 124 ? 5.118 3.317 -17.095 1.00 85.38 124 PHE A C 1
ATOM 1030 O O . PHE A 1 124 ? 5.970 2.753 -17.778 1.00 85.38 124 PHE A O 1
ATOM 1037 N N . ILE A 1 125 ? 3.826 3.264 -17.424 1.00 79.19 125 ILE A N 1
ATOM 1038 C CA . ILE A 1 125 ? 3.305 2.443 -18.529 1.00 79.19 125 ILE A CA 1
ATOM 1039 C C . ILE A 1 125 ? 2.630 3.286 -19.622 1.00 79.19 125 ILE A C 1
ATOM 1041 O O . ILE A 1 125 ? 2.443 2.788 -20.737 1.00 79.19 125 ILE A O 1
ATOM 1045 N N . SER A 1 126 ? 2.283 4.551 -19.358 1.00 68.19 126 SER A N 1
ATOM 1046 C CA . SER A 1 126 ? 1.648 5.403 -20.368 1.00 68.19 126 SER A CA 1
ATOM 1047 C C . SER A 1 126 ? 2.531 5.603 -21.607 1.00 68.19 126 SER A C 1
ATOM 1049 O O . SER A 1 126 ? 3.758 5.690 -21.546 1.00 68.19 126 SER A O 1
ATOM 1051 N N . THR A 1 127 ? 1.846 5.685 -22.745 1.00 54.62 127 THR A N 1
ATOM 1052 C CA . THR A 1 127 ? 2.288 5.713 -24.149 1.00 54.62 127 THR A CA 1
ATOM 1053 C C . THR A 1 127 ? 3.509 6.583 -24.467 1.00 54.62 127 THR A C 1
ATOM 1055 O O . THR A 1 127 ? 4.257 6.243 -25.377 1.00 54.62 127 THR A O 1
ATOM 1058 N N . ASP A 1 128 ? 3.773 7.634 -23.692 1.00 55.09 128 ASP A N 1
ATOM 1059 C CA . ASP A 1 128 ? 4.872 8.584 -23.920 1.00 55.09 128 ASP A CA 1
ATOM 1060 C C . ASP A 1 128 ? 6.266 7.924 -23.822 1.00 55.09 128 ASP A C 1
ATOM 1062 O O . ASP A 1 128 ? 7.198 8.274 -24.548 1.00 55.09 128 ASP A O 1
ATOM 1066 N N . HIS A 1 129 ? 6.411 6.898 -22.973 1.00 54.09 129 HIS A N 1
ATOM 1067 C CA . HIS A 1 129 ? 7.666 6.147 -22.857 1.00 54.09 129 HIS A CA 1
ATOM 1068 C C . HIS A 1 129 ? 7.845 5.122 -23.992 1.00 54.09 129 HIS A C 1
ATOM 1070 O O . HIS A 1 129 ? 8.953 4.912 -24.481 1.00 54.09 129 HIS A O 1
ATOM 1076 N N . GLN A 1 130 ? 6.744 4.531 -24.470 1.00 53.72 130 GLN A N 1
ATOM 1077 C CA . GLN A 1 130 ? 6.736 3.635 -25.635 1.00 53.72 130 GLN A CA 1
ATOM 1078 C C . GLN A 1 130 ? 7.005 4.392 -26.944 1.00 53.72 130 GLN A C 1
ATOM 1080 O O . GLN A 1 130 ? 7.678 3.860 -27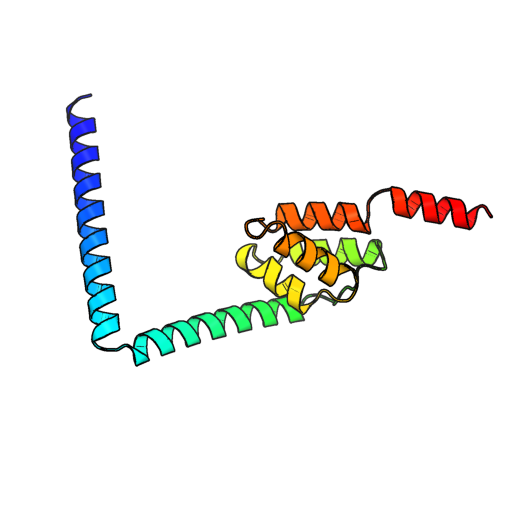.830 1.00 53.72 130 GLN A O 1
ATOM 1085 N N . ASP A 1 131 ? 6.513 5.627 -27.065 1.00 56.81 131 ASP A N 1
ATOM 1086 C CA . ASP A 1 131 ? 6.776 6.482 -28.222 1.00 56.81 131 ASP A CA 1
ATOM 1087 C C . ASP A 1 131 ? 8.238 6.954 -28.248 1.00 56.81 131 ASP A C 1
ATOM 1089 O O . ASP A 1 131 ? 8.872 6.848 -29.298 1.00 56.81 131 ASP A O 1
ATOM 1093 N N . ARG A 1 132 ? 8.835 7.304 -27.095 1.00 55.62 132 ARG A N 1
ATOM 1094 C CA . ARG A 1 132 ? 10.291 7.540 -26.981 1.00 55.62 132 ARG A CA 1
ATOM 1095 C C . ARG A 1 132 ? 11.133 6.322 -27.375 1.00 55.62 132 ARG A C 1
ATOM 1097 O O . ARG A 1 132 ? 12.076 6.460 -28.146 1.00 55.62 132 ARG A O 1
ATOM 1104 N N . LEU A 1 133 ? 10.767 5.122 -26.921 1.00 54.00 133 LEU A N 1
ATOM 1105 C CA . LEU A 1 133 ? 11.466 3.875 -27.271 1.00 54.00 133 LEU A CA 1
ATOM 1106 C C . LEU A 1 133 ? 11.399 3.550 -28.773 1.00 54.00 133 LEU A C 1
ATOM 1108 O O . LEU A 1 133 ? 12.368 3.053 -29.346 1.00 54.00 133 LEU A O 1
ATOM 1112 N N . LYS A 1 134 ? 10.274 3.844 -29.438 1.00 56.44 134 LYS A N 1
ATOM 1113 C CA . LYS A 1 134 ? 10.153 3.714 -30.901 1.00 56.44 134 LYS A CA 1
ATOM 1114 C C . LYS A 1 134 ? 10.947 4.776 -31.657 1.00 56.44 134 LYS A C 1
ATOM 1116 O O . LYS A 1 134 ? 11.370 4.510 -32.781 1.00 56.44 134 LYS A O 1
ATOM 1121 N N . GLU A 1 135 ? 11.103 5.966 -31.089 1.00 54.59 135 GLU A N 1
ATOM 1122 C CA . GLU A 1 135 ? 11.869 7.061 -31.684 1.00 54.59 135 GLU A CA 1
ATOM 1123 C C . GLU A 1 135 ? 13.382 6.803 -31.591 1.00 54.59 135 GLU A C 1
ATOM 1125 O O . GLU A 1 135 ? 14.088 6.992 -32.582 1.00 54.59 135 GLU A O 1
ATOM 1130 N N . ASP A 1 136 ? 13.855 6.238 -30.476 1.00 51.56 136 ASP A N 1
ATOM 1131 C CA . ASP A 1 136 ? 15.248 5.805 -30.303 1.00 51.56 136 ASP A CA 1
ATOM 1132 C C . ASP A 1 136 ? 15.609 4.581 -31.161 1.00 51.56 136 ASP A C 1
ATOM 1134 O O . ASP A 1 136 ? 16.728 4.497 -31.655 1.00 51.56 136 ASP A O 1
ATOM 1138 N N . LEU A 1 137 ? 14.669 3.663 -31.428 1.00 50.19 137 LEU A N 1
ATOM 1139 C CA . LEU A 1 137 ? 14.895 2.542 -32.359 1.00 50.19 137 LEU A CA 1
ATOM 1140 C C . LEU A 1 137 ? 14.912 2.950 -33.845 1.00 50.19 137 LEU A C 1
ATOM 1142 O O . LEU A 1 137 ? 15.268 2.138 -34.700 1.00 50.19 137 LEU A O 1
ATOM 1146 N N . ARG A 1 138 ? 14.453 4.164 -34.175 1.00 53.41 138 ARG A N 1
ATOM 1147 C CA . ARG A 1 138 ? 14.407 4.699 -35.548 1.00 53.41 138 ARG A CA 1
ATOM 1148 C C . ARG A 1 138 ? 15.606 5.590 -35.894 1.00 53.41 138 ARG A C 1
ATOM 1150 O O . ARG A 1 138 ? 15.685 6.031 -37.043 1.00 53.41 138 ARG A O 1
ATOM 1157 N N . ARG A 1 139 ? 16.494 5.870 -34.937 1.00 44.84 139 ARG A N 1
ATOM 1158 C CA . ARG A 1 139 ? 17.782 6.546 -35.151 1.00 44.84 139 ARG A CA 1
ATOM 1159 C C . ARG A 1 139 ? 18.907 5.537 -35.328 1.00 44.84 139 ARG A C 1
ATOM 1161 O O . ARG A 1 139 ? 19.826 5.871 -36.106 1.00 44.84 139 ARG A O 1
#

Foldseek 3Di:
DVVVVVVVVVVVVVVVVVVVVVVVVVVVCCVVCVPVVVVVVVVVVVVLVVVLVVLLVVAAADALQDPVNVVVRVVSLVPDDQVSSVVSCCSRYDHPLNVVLVVVCVVPVPDGPVVSSVVSCCVRPNPVVVVVVVVVVVD

pLDDT: mean 84.4, std 12.77, range [44.84, 96.81]

Secondary structure (DSSP, 8-state):
-HHHHHHHHHHHHHHHHHHHHHHHHHHHHHHH-HHHHHHHHHHHHHHHHHHHHHHHTTS--B-S--HHHHHHHHHHHTTS-HHHHHHHHHHHB-HHHHHHHHHHHHH-TT--HHHHHHHHHHHHHSTHHHHHHHHHTT-

Radius of gyration: 23.67 Å; chains: 1; bounding box: 64×29×71 Å

Organism: Capitella teleta (NCBI:txid283909)